Protein AF-A0A814KS26-F1 (afdb_monomer)

Solvent-accessible surface area (backbone atoms only — not comparable to full-atom values): 9908 Å² total; per-residue (Å²): 132,86,55,70,68,62,51,52,53,51,52,50,54,52,51,56,50,50,54,51,52,52,52,50,51,53,52,50,52,53,50,52,51,52,52,50,54,50,51,53,52,50,51,51,50,52,54,49,53,50,55,50,45,66,58,45,74,81,38,56,30,35,75,55,58,73,80,83,84,83,73,66,58,70,58,54,47,53,34,31,75,72,61,79,44,44,60,55,72,50,65,53,30,21,65,50,83,59,82,45,94,90,46,78,84,59,75,41,68,55,76,50,74,65,86,54,89,88,50,60,79,90,51,48,75,44,69,72,72,44,68,83,88,49,59,67,71,59,44,50,52,52,33,53,53,52,53,52,56,49,51,54,53,51,52,51,52,51,54,50,50,55,51,61,68,69,77,113

Organism: NCBI:txid392033

Radius of gyration: 34.52 Å; Cα contacts (8 Å, |Δi|>4): 92; chains: 1; bounding box: 90×42×87 Å

pLDDT: mean 78.01, std 12.87, range [50.69, 97.19]

Sequence (168 aa):
MMNITTINEKMKRLGDRLIVQQNTLQCLNQECLLLKMSCEQTNACIKKMKSDQDEYLHHTSYDGTLIWKTINVDQKFAEAQSGKQTSIESPVFYSSPYENYYVRDDTMFIKIMLDFGETLREVLPYTLSVNRGLPTHIQEVIRCMKIEKYKQAREALIAEKIRNDQEI

Secondary structure (DSSP, 8-state):
---HHHHHHHHHHHHHHHHHHHHHHHHHHHHHHHHHHHHHHHHHHHHHHHHHHHHHTTT--SSS--------HHHHHHHHHTTS--EEEPPPEES-SS-BTTBS--EE--EEE---TTS-TTTHHHHHSS-TTS-HHHHHHHHHHHHHHHHHHHHHHHHHHHHHHH--

Mean predicted aligned error: 16.26 Å

InterPro domains:
  IPR008974 TRAF-like [G3DSA:2.60.210.10] (4-101)

Nearest PDB structures (foldseek):
  1d0a-assembly1_A  TM=8.885E-01  e=4.585E-03  Homo sapiens
  1ca9-assembly2_D  TM=6.999E-01  e=2.368E-03  Homo sapiens
  1czz-assembly1_C  TM=7.923E-01  e=7.282E-03  Homo sapiens
  8t5q-assembly2_F  TM=9.044E-01  e=2.917E-02  Homo sapiens
  4gjh-assembly1_A  TM=8.216E-01  e=1.837E-02  Mus musculus

Foldseek 3Di:
DDDPVVVVVVVVVVVVVVVVVVVVVVVVVVVVVVVVVVVVVVVVVVVVVVVVCVQAVVFEDACQDTDFDDPPVVVVVVCCVVVVDQKDKTHWYHNHPDPPVVDDPRTDIDIDGDDCVPPDPLQVVLQVPADPPDDPVVSVVSSVVVSVVVVVVVVVVVVVVVVVVVVD

Structure (mmCIF, N/CA/C/O backbone):
data_AF-A0A814KS26-F1
#
_entry.id   AF-A0A814KS26-F1
#
loop_
_atom_site.group_PDB
_atom_site.id
_atom_site.type_symbol
_atom_site.label_atom_id
_atom_site.label_alt_id
_atom_site.label_comp_id
_atom_site.label_asym_id
_atom_site.label_entity_id
_atom_site.label_seq_id
_atom_site.pdbx_PDB_ins_code
_atom_site.Cartn_x
_atom_site.Cartn_y
_atom_site.Cartn_z
_atom_site.occupancy
_atom_site.B_iso_or_equiv
_atom_site.auth_seq_id
_atom_site.auth_comp_id
_atom_site.auth_asym_id
_atom_site.auth_atom_id
_atom_site.pdbx_PDB_model_num
ATOM 1 N N . MET A 1 1 ? 64.091 2.416 -44.831 1.00 60.47 1 MET A N 1
ATOM 2 C CA . MET A 1 1 ? 63.494 3.650 -44.267 1.00 60.47 1 MET A CA 1
ATOM 3 C C . MET A 1 1 ? 62.104 3.825 -44.855 1.00 60.47 1 MET A C 1
ATOM 5 O O . MET A 1 1 ? 61.961 3.657 -46.058 1.00 60.47 1 MET A O 1
ATOM 9 N N . MET A 1 2 ? 61.082 4.080 -44.035 1.00 62.03 2 MET A N 1
ATOM 10 C CA . MET A 1 2 ? 59.721 4.350 -44.528 1.00 62.03 2 MET A CA 1
ATOM 11 C C . MET A 1 2 ? 59.687 5.750 -45.168 1.00 62.03 2 MET A C 1
ATOM 13 O O . MET A 1 2 ? 60.230 6.684 -44.584 1.00 62.03 2 MET A O 1
ATOM 17 N N . ASN A 1 3 ? 59.083 5.895 -46.352 1.00 83.88 3 ASN A N 1
ATOM 18 C CA . ASN A 1 3 ? 58.947 7.194 -47.018 1.00 83.88 3 ASN A CA 1
ATOM 19 C C . ASN A 1 3 ? 57.895 8.052 -46.282 1.00 83.88 3 ASN A C 1
ATOM 21 O O . ASN A 1 3 ? 56.895 7.529 -45.784 1.00 83.88 3 ASN A O 1
ATOM 25 N N . ILE A 1 4 ? 58.123 9.363 -46.212 1.00 84.81 4 ILE A N 1
ATOM 26 C CA . ILE A 1 4 ? 57.277 10.367 -45.547 1.00 84.81 4 ILE A CA 1
ATOM 27 C C . ILE A 1 4 ? 55.813 10.269 -46.006 1.00 84.81 4 ILE A C 1
ATOM 29 O O . ILE A 1 4 ? 54.898 10.388 -45.193 1.00 84.81 4 ILE A O 1
ATOM 33 N N . THR A 1 5 ? 55.571 9.956 -47.280 1.00 84.88 5 THR A N 1
ATOM 34 C CA . THR A 1 5 ? 54.224 9.736 -47.832 1.00 84.88 5 THR A CA 1
ATOM 35 C C . THR A 1 5 ? 53.486 8.593 -47.134 1.00 84.88 5 THR A C 1
ATOM 37 O O . THR A 1 5 ? 52.334 8.748 -46.738 1.00 84.88 5 THR A O 1
ATOM 40 N N . THR A 1 6 ? 54.164 7.470 -46.890 1.00 88.44 6 THR A N 1
ATOM 41 C CA . THR A 1 6 ? 53.585 6.299 -46.212 1.00 88.44 6 THR A CA 1
ATOM 42 C C . THR A 1 6 ? 53.252 6.591 -44.745 1.00 88.44 6 THR A C 1
ATOM 44 O O . THR A 1 6 ? 52.293 6.047 -44.195 1.00 88.44 6 THR A O 1
ATOM 47 N N . ILE A 1 7 ? 54.034 7.456 -44.096 1.00 89.38 7 ILE A N 1
ATOM 48 C CA . ILE A 1 7 ? 53.793 7.894 -42.716 1.00 89.38 7 ILE A CA 1
ATOM 49 C C . ILE A 1 7 ? 52.556 8.801 -42.654 1.00 89.38 7 ILE A C 1
ATOM 51 O O . ILE A 1 7 ? 51.687 8.590 -41.807 1.00 89.38 7 ILE A O 1
ATOM 55 N N . ASN A 1 8 ? 52.428 9.746 -43.587 1.00 91.44 8 ASN A N 1
ATOM 56 C CA . ASN A 1 8 ? 51.279 10.651 -43.662 1.00 91.44 8 ASN A CA 1
ATOM 57 C C . ASN A 1 8 ? 49.966 9.908 -43.938 1.00 91.44 8 ASN A C 1
ATOM 59 O O . ASN A 1 8 ? 48.948 10.197 -43.311 1.00 91.44 8 ASN A O 1
ATOM 63 N N . GLU A 1 9 ? 49.985 8.895 -44.805 1.00 93.19 9 GLU A N 1
ATOM 64 C CA . GLU A 1 9 ? 48.812 8.049 -45.049 1.00 93.19 9 GLU A CA 1
ATOM 65 C C . GLU A 1 9 ? 48.386 7.264 -43.804 1.00 93.19 9 GLU A C 1
ATOM 67 O O . GLU A 1 9 ? 47.194 7.174 -43.503 1.00 93.19 9 GLU A O 1
ATOM 72 N N . LYS A 1 10 ? 49.346 6.716 -43.047 1.00 93.19 10 LYS A N 1
ATOM 73 C CA . LYS A 1 10 ? 49.052 6.031 -41.780 1.00 93.19 10 LYS A CA 1
ATOM 74 C C . LYS A 1 10 ? 48.490 6.992 -40.737 1.00 93.19 10 LYS A C 1
ATOM 76 O O . LYS A 1 10 ? 47.524 6.628 -40.072 1.00 93.19 10 LYS A O 1
ATOM 81 N N . MET A 1 11 ? 49.046 8.200 -40.615 1.00 92.31 11 MET A N 1
ATOM 82 C CA . MET A 1 11 ? 48.524 9.233 -39.712 1.00 92.31 11 MET A CA 1
ATOM 83 C C . MET A 1 11 ? 47.097 9.644 -40.080 1.00 92.31 11 MET A C 1
ATOM 85 O O . MET A 1 11 ? 46.246 9.712 -39.198 1.00 92.31 11 MET A O 1
ATOM 89 N N . LYS A 1 12 ? 46.801 9.824 -41.372 1.00 93.44 12 LYS A N 1
ATOM 90 C CA . LYS A 1 12 ? 45.441 10.119 -41.837 1.00 93.44 12 LYS A CA 1
ATOM 91 C C . LYS A 1 12 ? 44.465 8.995 -41.484 1.00 93.44 12 LYS A C 1
ATOM 93 O O . LYS A 1 12 ? 43.451 9.246 -40.845 1.00 93.44 12 LYS A O 1
ATOM 98 N N . ARG A 1 13 ? 44.817 7.741 -41.792 1.00 93.56 13 ARG A N 1
ATOM 99 C CA . ARG A 1 13 ? 43.992 6.569 -41.439 1.00 93.56 13 ARG A CA 1
ATOM 100 C C . ARG A 1 13 ? 43.783 6.435 -39.930 1.00 93.56 13 ARG A C 1
ATOM 102 O O . ARG A 1 13 ? 42.716 6.021 -39.493 1.00 93.56 13 ARG A O 1
ATOM 109 N N . LEU A 1 14 ? 44.800 6.751 -39.129 1.00 94.38 14 LEU A N 1
ATOM 110 C CA . LEU A 1 14 ? 44.694 6.780 -37.670 1.00 94.38 14 LEU A CA 1
ATOM 111 C C . LEU A 1 14 ? 43.701 7.851 -37.201 1.00 94.38 14 LEU A C 1
ATOM 113 O O . LEU A 1 14 ? 42.864 7.539 -36.359 1.00 94.38 14 LEU A O 1
ATOM 117 N N . GLY A 1 15 ? 43.758 9.055 -37.777 1.00 95.38 15 GLY A N 1
ATOM 118 C CA . GLY A 1 15 ? 42.814 10.140 -37.499 1.00 95.38 15 GLY A CA 1
ATOM 119 C C . GLY A 1 15 ? 41.374 9.783 -37.870 1.00 95.38 15 GLY A C 1
ATOM 120 O O . GLY A 1 15 ? 40.480 9.927 -37.040 1.00 95.38 15 GLY A O 1
ATOM 121 N N . ASP A 1 16 ? 41.162 9.215 -39.059 1.00 95.75 16 ASP A N 1
ATOM 122 C CA . ASP A 1 16 ? 39.835 8.779 -39.513 1.00 95.75 16 ASP A CA 1
ATOM 123 C C . ASP A 1 16 ? 39.248 7.713 -38.571 1.00 95.75 16 ASP A C 1
ATOM 125 O O . ASP A 1 16 ? 38.085 7.789 -38.174 1.00 95.75 16 ASP A O 1
ATOM 129 N N . ARG A 1 17 ? 40.068 6.741 -38.138 1.00 96.31 17 ARG A N 1
ATOM 130 C CA . ARG A 1 17 ? 39.638 5.723 -37.163 1.00 96.31 17 ARG A CA 1
ATOM 131 C C . ARG A 1 17 ? 39.305 6.320 -35.802 1.00 96.31 17 ARG A C 1
ATOM 133 O O . ARG A 1 17 ? 38.338 5.877 -35.192 1.00 96.31 17 ARG A O 1
ATOM 140 N N . LEU A 1 18 ? 40.083 7.293 -35.333 1.00 95.44 18 LEU A N 1
ATOM 141 C CA . LEU A 1 18 ? 39.838 7.951 -34.051 1.00 95.44 18 LEU A CA 1
ATOM 142 C C . LEU A 1 18 ? 38.488 8.680 -34.060 1.00 95.44 18 LEU A C 1
ATOM 144 O O . LEU A 1 18 ? 37.711 8.525 -33.123 1.00 95.44 18 LEU A O 1
ATOM 148 N N . ILE A 1 19 ? 38.175 9.397 -35.145 1.00 96.38 19 ILE A N 1
ATOM 149 C CA . ILE A 1 19 ? 36.886 10.083 -35.323 1.00 96.38 19 ILE A CA 1
ATOM 150 C C . ILE A 1 19 ? 35.732 9.077 -35.303 1.00 96.38 19 ILE A C 1
ATOM 152 O O . ILE A 1 19 ? 34.752 9.271 -34.586 1.00 96.38 19 ILE A O 1
ATOM 156 N N . VAL A 1 20 ? 35.856 7.973 -36.048 1.00 96.19 20 VAL A N 1
ATOM 157 C CA . VAL A 1 20 ? 34.829 6.921 -36.071 1.00 96.19 20 VAL A CA 1
ATOM 158 C C . VAL A 1 20 ? 34.624 6.329 -34.676 1.00 96.19 20 VAL A C 1
ATOM 160 O O . VAL A 1 20 ? 33.487 6.241 -34.222 1.00 96.19 20 VAL A O 1
ATOM 163 N N . GLN A 1 21 ? 35.703 5.985 -33.967 1.00 95.75 21 GLN A N 1
ATOM 164 C CA . GLN A 1 21 ? 35.621 5.449 -32.606 1.00 95.75 21 GLN A CA 1
ATOM 165 C C . GLN A 1 21 ? 34.974 6.435 -31.629 1.00 95.75 21 GLN A C 1
ATOM 167 O O . GLN A 1 21 ? 34.170 6.030 -30.790 1.00 95.75 21 GLN A O 1
ATOM 172 N N . GLN A 1 22 ? 35.282 7.725 -31.751 1.00 96.44 22 GLN A N 1
ATOM 173 C CA . GLN A 1 22 ? 34.710 8.763 -30.900 1.00 96.44 22 GLN A CA 1
ATOM 174 C C . GLN A 1 22 ? 33.204 8.931 -31.136 1.00 96.44 22 GLN A C 1
ATOM 176 O O . GLN A 1 22 ? 32.438 9.009 -30.174 1.00 96.44 22 GLN A O 1
ATOM 181 N N . ASN A 1 23 ? 32.767 8.879 -32.395 1.00 96.62 23 ASN A N 1
ATOM 182 C CA . ASN A 1 23 ? 31.348 8.902 -32.745 1.00 96.62 23 ASN A CA 1
ATOM 183 C C . ASN A 1 23 ? 30.620 7.649 -32.232 1.00 96.62 23 ASN A C 1
ATOM 185 O O . ASN A 1 23 ? 29.527 7.752 -31.680 1.00 96.62 23 ASN A O 1
ATOM 189 N N . THR A 1 24 ? 31.235 6.466 -32.348 1.00 96.62 24 THR A N 1
ATOM 190 C CA . THR A 1 24 ? 30.664 5.222 -31.808 1.00 96.62 24 THR A CA 1
ATOM 191 C C . THR A 1 24 ? 30.494 5.290 -30.291 1.00 96.62 24 THR A C 1
ATOM 193 O O . THR A 1 24 ? 29.440 4.914 -29.784 1.00 96.62 24 THR A O 1
ATOM 196 N N . LEU A 1 25 ? 31.490 5.807 -29.564 1.00 96.19 25 LEU A N 1
ATOM 197 C CA . LEU A 1 25 ? 31.397 5.985 -28.112 1.00 96.19 25 LEU A CA 1
ATOM 198 C C . LEU A 1 25 ? 30.291 6.970 -27.720 1.00 96.19 25 LEU A C 1
ATOM 200 O O . LEU A 1 25 ? 29.586 6.725 -26.743 1.00 96.19 25 LEU A O 1
ATOM 204 N N . GLN A 1 26 ? 30.105 8.057 -28.474 1.00 96.56 26 GLN A N 1
ATOM 205 C CA . GLN A 1 26 ? 28.992 8.979 -28.239 1.00 96.56 26 GLN A CA 1
ATOM 206 C C . GLN A 1 26 ? 27.632 8.302 -28.431 1.00 96.56 26 GLN A C 1
ATOM 208 O O . GLN A 1 26 ? 26.790 8.399 -27.538 1.00 96.56 26 GLN A O 1
ATOM 213 N N . CYS A 1 27 ? 27.436 7.576 -29.536 1.00 95.44 27 CYS A N 1
ATOM 214 C CA . CYS A 1 27 ? 26.190 6.846 -29.780 1.00 95.44 27 CYS A CA 1
ATOM 215 C C . CYS A 1 27 ? 25.912 5.816 -28.678 1.00 95.44 27 CYS A C 1
ATOM 217 O O . CYS A 1 27 ? 24.811 5.781 -28.133 1.00 95.44 27 CYS A O 1
ATOM 219 N N . LEU A 1 28 ? 26.922 5.027 -28.300 1.00 96.38 28 LEU A N 1
ATOM 220 C CA . LEU A 1 28 ? 26.775 3.995 -27.277 1.00 96.38 28 LEU A CA 1
ATOM 221 C C . LEU A 1 28 ? 26.457 4.593 -25.899 1.00 96.38 28 LEU A C 1
ATOM 223 O O . LEU A 1 28 ? 25.632 4.057 -25.166 1.00 96.38 28 LEU A O 1
ATOM 227 N N . ASN A 1 29 ? 27.063 5.729 -25.545 1.00 96.69 29 ASN A N 1
ATOM 228 C CA . ASN A 1 29 ? 26.744 6.427 -24.298 1.00 96.69 29 ASN A CA 1
ATOM 229 C C . ASN A 1 29 ? 25.291 6.914 -24.266 1.00 96.69 29 ASN A C 1
ATOM 231 O O . ASN A 1 29 ? 24.635 6.822 -23.227 1.00 96.69 29 ASN A O 1
ATOM 235 N N . GLN A 1 30 ? 24.780 7.409 -25.393 1.00 96.31 30 GLN A N 1
ATOM 236 C CA . GLN A 1 30 ? 23.392 7.848 -25.493 1.00 96.31 30 GLN A CA 1
ATOM 237 C C . GLN A 1 30 ? 22.419 6.667 -25.381 1.00 96.31 30 GLN A C 1
ATOM 239 O O . GLN A 1 30 ? 21.419 6.761 -24.672 1.00 96.31 30 GLN A O 1
ATOM 244 N N . GLU A 1 31 ? 22.740 5.533 -26.003 1.00 97.19 31 GLU A N 1
ATOM 245 C CA . GLU A 1 31 ? 21.950 4.305 -25.893 1.00 97.19 31 GLU A CA 1
ATOM 246 C C . GLU A 1 31 ? 21.953 3.741 -24.463 1.00 97.19 31 GLU A C 1
ATOM 248 O O . GLU A 1 31 ? 20.894 3.435 -23.915 1.00 97.19 31 GLU A O 1
ATOM 253 N N . CYS A 1 32 ? 23.115 3.702 -23.803 1.00 96.38 32 CYS A N 1
ATOM 254 C CA . CYS A 1 32 ? 23.231 3.322 -22.393 1.00 96.38 32 CYS A CA 1
ATOM 255 C C . CYS A 1 32 ? 22.378 4.212 -21.478 1.00 96.38 32 CYS A C 1
ATOM 257 O O . CYS A 1 32 ? 21.763 3.712 -20.534 1.00 96.38 32 CYS A O 1
ATOM 259 N N . LEU A 1 33 ? 22.317 5.520 -21.747 1.00 96.81 33 LEU A N 1
ATOM 260 C CA . LEU A 1 33 ? 21.479 6.443 -20.981 1.00 96.81 33 LEU A CA 1
ATOM 261 C C . LEU A 1 33 ? 19.988 6.120 -21.153 1.00 96.81 33 LEU A C 1
ATOM 263 O O . LEU A 1 33 ? 19.262 6.041 -20.162 1.00 96.81 33 LEU A O 1
ATOM 267 N N . LEU A 1 34 ? 19.545 5.883 -22.389 1.00 96.44 34 LEU A N 1
ATOM 268 C CA . LEU A 1 34 ? 18.158 5.517 -22.687 1.00 96.44 34 LEU A CA 1
ATOM 269 C C . LEU A 1 34 ? 17.768 4.185 -22.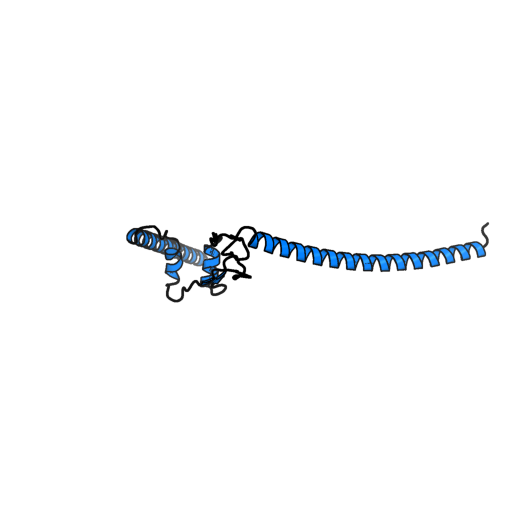037 1.00 96.44 34 LEU A C 1
ATOM 271 O O . LEU A 1 34 ? 16.715 4.089 -21.404 1.00 96.44 34 LEU A O 1
ATOM 275 N N . LEU A 1 35 ? 18.637 3.175 -22.133 1.00 96.69 35 LEU A N 1
ATOM 276 C CA . LEU A 1 35 ? 18.431 1.877 -21.489 1.00 96.69 35 LEU A CA 1
ATOM 277 C C . LEU A 1 35 ? 18.329 2.017 -19.970 1.00 96.69 35 LEU A C 1
ATOM 279 O O . LEU A 1 35 ? 17.444 1.425 -19.355 1.00 96.69 35 LEU A O 1
ATOM 283 N N . LYS A 1 36 ? 19.184 2.843 -19.359 1.00 97.19 36 LYS A N 1
ATOM 284 C CA . LYS A 1 36 ? 19.136 3.098 -17.918 1.00 97.19 36 LYS A CA 1
ATOM 285 C C . LYS A 1 36 ? 17.804 3.721 -17.498 1.00 97.19 36 LYS A C 1
ATOM 287 O O . LYS A 1 36 ? 17.183 3.226 -16.561 1.00 97.19 36 LYS A O 1
ATOM 292 N N . MET A 1 37 ? 17.334 4.737 -18.222 1.00 95.62 37 MET A N 1
ATOM 293 C CA . MET A 1 37 ? 16.031 5.359 -17.958 1.00 95.62 37 MET A CA 1
ATOM 294 C C . MET A 1 37 ? 14.877 4.355 -18.098 1.00 95.62 37 MET A C 1
ATOM 296 O O . MET A 1 37 ? 13.976 4.325 -17.261 1.00 95.62 37 MET A O 1
ATOM 300 N N . SER A 1 38 ? 14.913 3.496 -19.120 1.00 96.69 38 SER A N 1
ATOM 301 C CA . SER A 1 38 ? 13.896 2.456 -19.323 1.00 96.69 38 SER A CA 1
ATOM 302 C C . SER A 1 38 ? 13.899 1.409 -18.197 1.00 96.69 38 SER A C 1
ATOM 304 O O . SER A 1 38 ? 12.843 1.045 -17.673 1.00 96.69 38 SER A O 1
ATOM 306 N N . CYS A 1 39 ? 15.078 0.970 -17.750 1.00 95.19 39 CYS A N 1
ATOM 307 C CA . CYS A 1 39 ? 15.220 0.080 -16.597 1.00 95.19 39 CYS A CA 1
ATOM 308 C C . CYS A 1 39 ? 14.689 0.718 -15.305 1.00 95.19 39 CYS A C 1
ATOM 310 O O . CYS A 1 39 ? 14.015 0.061 -14.516 1.00 95.19 39 CYS A O 1
ATOM 312 N N . GLU A 1 40 ? 14.955 2.003 -15.074 1.00 96.50 40 GLU A N 1
ATOM 313 C CA . GLU A 1 40 ? 14.431 2.722 -13.908 1.00 96.50 40 GLU A CA 1
ATOM 314 C C . GLU A 1 40 ? 12.897 2.799 -13.932 1.00 96.50 40 GLU A C 1
ATOM 316 O O . GLU A 1 40 ? 12.247 2.531 -12.918 1.00 96.50 40 GLU A O 1
ATOM 321 N N . GLN A 1 41 ? 12.305 3.072 -15.096 1.00 94.25 41 GLN A N 1
ATOM 322 C CA . GLN A 1 41 ? 10.850 3.093 -15.273 1.00 94.25 41 GLN A CA 1
ATOM 323 C C . GLN A 1 41 ? 10.213 1.716 -15.056 1.00 94.25 41 GLN A C 1
ATOM 325 O O . GLN A 1 41 ? 9.212 1.600 -14.345 1.00 94.25 41 GLN A O 1
ATOM 330 N N . THR A 1 42 ? 10.792 0.660 -15.630 1.00 94.12 42 THR A N 1
ATOM 331 C CA . THR A 1 42 ? 10.281 -0.708 -15.452 1.00 94.12 42 THR A CA 1
ATOM 332 C C . THR A 1 42 ? 10.413 -1.167 -14.002 1.00 94.12 42 THR A C 1
ATOM 334 O O . THR A 1 42 ? 9.459 -1.716 -13.456 1.00 94.12 42 THR A O 1
ATOM 337 N N . ASN A 1 43 ? 11.521 -0.853 -13.324 1.00 94.12 43 ASN A N 1
ATOM 338 C CA . ASN A 1 43 ? 11.688 -1.123 -11.894 1.00 94.12 43 ASN A CA 1
ATOM 339 C C . ASN A 1 43 ? 10.652 -0.388 -11.032 1.00 94.12 43 ASN A C 1
ATOM 341 O O . ASN A 1 43 ? 10.098 -0.979 -10.103 1.00 94.12 43 ASN A O 1
ATOM 345 N N . ALA A 1 44 ? 10.352 0.877 -11.343 1.00 92.00 44 ALA A N 1
ATOM 346 C CA . ALA A 1 44 ? 9.302 1.626 -10.656 1.00 92.00 44 ALA A CA 1
ATOM 347 C C . ALA A 1 44 ? 7.917 0.987 -10.864 1.00 92.00 44 ALA A C 1
ATOM 349 O O . ALA A 1 44 ? 7.162 0.825 -9.903 1.00 92.00 44 ALA A O 1
ATOM 350 N N . CYS A 1 45 ? 7.610 0.557 -12.091 1.00 92.62 45 CYS A N 1
ATOM 351 C CA . CYS A 1 45 ? 6.374 -0.152 -12.417 1.00 92.62 45 CYS A CA 1
ATOM 352 C C . CYS A 1 45 ? 6.261 -1.485 -11.659 1.00 92.62 45 CYS A C 1
ATOM 354 O O . CYS A 1 45 ? 5.250 -1.744 -11.013 1.00 92.62 45 CYS A O 1
ATOM 356 N N . ILE A 1 46 ? 7.325 -2.296 -11.650 1.00 90.88 46 ILE A N 1
ATOM 357 C CA . ILE A 1 46 ? 7.374 -3.566 -10.911 1.00 90.88 46 ILE A CA 1
ATOM 358 C C . ILE A 1 46 ? 7.167 -3.335 -9.416 1.00 90.88 46 ILE A C 1
ATOM 360 O O . ILE A 1 46 ? 6.429 -4.082 -8.777 1.00 90.88 46 ILE A O 1
ATOM 364 N N . LYS A 1 47 ? 7.791 -2.299 -8.847 1.00 87.88 47 LYS A N 1
ATOM 365 C CA . LYS A 1 47 ? 7.615 -1.960 -7.433 1.00 87.88 47 LYS A CA 1
ATOM 366 C C . LYS A 1 47 ? 6.157 -1.623 -7.114 1.00 87.88 47 LYS A C 1
ATOM 368 O O . LYS A 1 47 ? 5.653 -2.084 -6.094 1.00 87.88 47 LYS A O 1
ATOM 373 N N . LYS A 1 48 ? 5.486 -0.870 -7.990 1.00 86.06 48 LYS A N 1
ATOM 374 C CA . LYS A 1 48 ? 4.057 -0.569 -7.857 1.00 86.06 48 LYS A CA 1
ATOM 375 C C . LYS A 1 48 ? 3.208 -1.839 -7.951 1.00 86.06 48 LYS A C 1
ATOM 377 O O . LYS A 1 48 ? 2.455 -2.111 -7.031 1.00 86.06 48 LYS A O 1
ATOM 382 N N . MET A 1 49 ? 3.408 -2.658 -8.986 1.00 76.50 49 MET A N 1
ATOM 383 C CA . MET A 1 49 ? 2.656 -3.908 -9.170 1.00 76.50 49 MET A CA 1
ATOM 384 C C . MET A 1 49 ? 2.810 -4.871 -7.990 1.00 76.50 49 MET A C 1
ATOM 386 O O . MET A 1 49 ? 1.842 -5.514 -7.612 1.00 76.50 49 MET A O 1
ATOM 390 N N . LYS A 1 50 ? 4.003 -4.962 -7.389 1.00 79.56 50 LYS A N 1
ATOM 391 C CA . LYS A 1 50 ? 4.224 -5.777 -6.184 1.00 79.56 50 LYS A CA 1
ATOM 392 C C . LYS A 1 50 ? 3.493 -5.224 -4.964 1.00 79.56 50 LYS A C 1
ATOM 394 O O . LYS A 1 50 ? 2.881 -5.998 -4.244 1.00 79.56 50 LYS A O 1
ATOM 399 N N . SER A 1 51 ? 3.534 -3.904 -4.761 1.00 74.12 51 SER A N 1
ATOM 400 C CA . SER A 1 51 ? 2.770 -3.246 -3.694 1.00 74.12 51 SER A CA 1
ATOM 401 C C . SER A 1 51 ? 1.274 -3.512 -3.844 1.00 74.12 51 SER A C 1
ATOM 403 O O . SER A 1 51 ? 0.629 -3.892 -2.876 1.00 74.12 51 SER A O 1
ATOM 405 N N . ASP A 1 52 ? 0.750 -3.363 -5.063 1.00 69.19 52 ASP A N 1
ATOM 406 C CA . ASP A 1 52 ? -0.653 -3.629 -5.368 1.00 69.19 52 ASP A CA 1
ATOM 407 C C . ASP A 1 52 ? -0.962 -5.126 -5.135 1.00 69.19 52 ASP A C 1
ATOM 409 O O . ASP A 1 52 ? -1.924 -5.476 -4.460 1.00 69.19 52 ASP A O 1
ATOM 413 N N . GLN A 1 53 ? -0.119 -6.043 -5.622 1.00 63.97 53 GLN A N 1
ATOM 414 C CA . GLN A 1 53 ? -0.321 -7.488 -5.465 1.00 63.97 53 GLN A CA 1
ATOM 415 C C . GLN A 1 53 ? -0.342 -7.942 -3.996 1.00 63.97 53 GLN A C 1
ATOM 417 O O . GLN A 1 53 ? -1.204 -8.746 -3.638 1.00 63.97 53 GLN A O 1
ATOM 422 N N . ASP A 1 54 ? 0.564 -7.435 -3.157 1.00 61.34 54 ASP A N 1
ATOM 423 C CA . ASP A 1 54 ? 0.592 -7.743 -1.720 1.00 61.34 54 ASP A CA 1
ATOM 424 C C . ASP A 1 54 ? -0.666 -7.215 -1.002 1.00 61.34 54 ASP A C 1
ATOM 426 O O . ASP A 1 54 ? -1.142 -7.831 -0.046 1.00 61.34 54 ASP A O 1
ATOM 430 N N . GLU A 1 55 ? -1.243 -6.109 -1.481 1.00 60.38 55 GLU A N 1
ATOM 431 C CA . GLU A 1 55 ? -2.460 -5.505 -0.930 1.00 60.38 55 GLU A CA 1
ATOM 432 C C . GLU A 1 55 ? -3.745 -6.228 -1.382 1.00 60.38 55 GLU A C 1
ATOM 434 O O . GLU A 1 55 ? -4.668 -6.401 -0.584 1.00 60.38 55 GLU A O 1
ATOM 439 N N . TYR A 1 56 ? -3.808 -6.719 -2.625 1.00 56.28 56 TYR A N 1
ATOM 440 C CA . TYR A 1 56 ? -5.011 -7.366 -3.167 1.00 56.28 56 TYR A CA 1
ATOM 441 C C . TYR A 1 56 ? -5.061 -8.882 -2.932 1.00 56.28 56 TYR A C 1
ATOM 443 O O . TYR A 1 56 ? -6.117 -9.399 -2.563 1.00 56.28 56 TYR A O 1
ATOM 451 N N . LEU A 1 57 ? -3.955 -9.616 -3.111 1.00 53.97 57 LEU A N 1
ATOM 452 C CA . LEU A 1 57 ? -3.973 -11.088 -3.186 1.00 53.97 57 LEU A CA 1
ATOM 453 C C . LEU A 1 57 ? -4.210 -11.774 -1.829 1.00 53.97 57 LEU A C 1
ATOM 455 O O . LEU A 1 57 ? -4.617 -12.931 -1.781 1.00 53.97 57 LEU A O 1
ATOM 459 N N . HIS A 1 58 ? -3.954 -11.090 -0.714 1.00 53.56 58 HIS A N 1
ATOM 460 C CA . HIS A 1 58 ? -4.151 -11.651 0.629 1.00 53.56 58 HIS A CA 1
ATOM 461 C C . HIS A 1 58 ? -5.512 -11.318 1.249 1.00 53.56 58 HIS A C 1
ATOM 463 O O . HIS A 1 58 ? -5.830 -11.821 2.330 1.00 53.56 58 HIS A O 1
ATOM 469 N N . HIS A 1 59 ? -6.322 -10.493 0.581 1.00 56.12 59 HIS A N 1
ATOM 470 C CA . HIS A 1 59 ? -7.556 -9.956 1.156 1.00 56.12 59 HIS A CA 1
ATOM 471 C C . HIS A 1 59 ? -8.794 -10.103 0.267 1.00 56.12 59 HIS A C 1
ATOM 473 O O . HIS A 1 59 ? -9.904 -9.902 0.757 1.00 56.12 59 HIS A O 1
ATOM 479 N N . THR A 1 60 ? -8.636 -10.492 -1.000 1.00 62.91 60 THR A N 1
ATOM 480 C CA . THR A 1 60 ? -9.778 -10.736 -1.886 1.00 62.91 60 THR A CA 1
ATOM 481 C C . THR A 1 60 ? -10.404 -12.092 -1.586 1.00 62.91 60 THR A C 1
ATOM 483 O O . THR A 1 60 ? -9.877 -13.141 -1.954 1.00 62.91 60 THR A O 1
ATOM 486 N N . SER A 1 61 ? -11.552 -12.061 -0.910 1.00 69.56 61 SER A N 1
ATOM 487 C CA . SER A 1 61 ? -12.466 -13.199 -0.888 1.00 69.56 61 SER A CA 1
ATOM 488 C C . SER A 1 61 ? -13.484 -13.081 -2.012 1.00 69.56 61 SER A C 1
ATOM 490 O O . SER A 1 61 ? -13.847 -11.978 -2.426 1.00 69.56 61 SER A O 1
ATOM 492 N N . TYR A 1 62 ? -13.954 -14.232 -2.473 1.00 75.12 62 TYR A N 1
ATOM 493 C CA . TYR A 1 62 ? -14.930 -14.360 -3.549 1.00 75.12 62 TYR A CA 1
ATOM 494 C C . TYR A 1 62 ? -16.226 -15.035 -3.092 1.00 75.12 62 TYR A C 1
ATOM 496 O O . TYR A 1 62 ? -17.089 -15.315 -3.907 1.00 75.12 62 TYR A O 1
ATOM 504 N N . ASP A 1 63 ? -16.380 -15.326 -1.805 1.00 76.81 63 ASP A N 1
ATOM 505 C CA . ASP A 1 63 ? -17.566 -15.978 -1.235 1.00 76.81 63 ASP A CA 1
ATOM 506 C C . ASP A 1 63 ? -18.494 -14.997 -0.494 1.00 76.81 63 ASP A C 1
ATOM 508 O O . ASP A 1 63 ? -19.340 -15.407 0.300 1.00 76.81 63 ASP A O 1
ATOM 512 N N . GLY A 1 64 ? -18.302 -13.691 -0.699 1.00 73.94 64 GLY A N 1
ATOM 513 C CA . GLY A 1 64 ? -19.009 -12.640 0.025 1.00 73.94 64 GLY A CA 1
ATOM 514 C C . GLY A 1 64 ? -18.531 -12.410 1.461 1.00 73.94 64 GLY A C 1
ATOM 515 O O . GLY A 1 64 ? -19.112 -11.572 2.148 1.00 73.94 64 GLY A O 1
ATOM 516 N N . THR A 1 65 ? -17.474 -13.086 1.925 1.00 76.88 65 THR A N 1
ATOM 517 C CA . THR A 1 65 ? -16.943 -12.927 3.288 1.00 76.88 65 THR A CA 1
ATOM 518 C C . THR A 1 65 ? -15.571 -12.259 3.291 1.00 76.88 65 THR A C 1
ATOM 520 O O . THR A 1 65 ? -14.592 -12.841 2.845 1.00 76.88 65 THR A O 1
ATOM 523 N N . LEU A 1 66 ? -15.451 -11.063 3.876 1.00 80.12 66 LEU A N 1
ATOM 524 C CA . LEU A 1 66 ? -14.159 -10.393 4.072 1.00 80.12 66 LEU A CA 1
ATOM 525 C C . LEU A 1 66 ? -13.649 -10.554 5.511 1.00 80.12 66 LEU A C 1
ATOM 527 O O . LEU A 1 66 ? -14.296 -10.115 6.461 1.00 80.12 66 LEU A O 1
ATOM 531 N N . ILE A 1 67 ? -12.432 -11.088 5.668 1.00 79.31 67 ILE A N 1
ATOM 532 C CA . ILE A 1 67 ? -11.669 -11.006 6.922 1.00 79.31 67 ILE A CA 1
ATOM 533 C C . ILE A 1 67 ? -10.607 -9.920 6.771 1.00 79.31 67 ILE A C 1
ATOM 535 O O . ILE A 1 67 ? -9.558 -10.127 6.162 1.00 79.31 67 ILE A O 1
ATOM 539 N N . TRP A 1 68 ? -10.867 -8.756 7.366 1.00 81.56 68 TRP A N 1
ATOM 540 C CA . TRP A 1 68 ? -9.943 -7.630 7.334 1.00 81.56 68 TRP A CA 1
ATOM 541 C C . TRP A 1 68 ? -9.219 -7.462 8.670 1.00 81.56 68 TRP A C 1
ATOM 543 O O . TRP A 1 68 ? -9.827 -7.181 9.704 1.00 81.56 68 TRP A O 1
ATOM 553 N N . LYS A 1 69 ? -7.891 -7.621 8.650 1.00 80.62 69 LYS A N 1
ATOM 554 C CA . LYS A 1 69 ? -7.034 -7.401 9.817 1.00 80.62 69 LYS A CA 1
ATOM 555 C C . LYS A 1 69 ? -6.371 -6.031 9.742 1.00 80.62 69 LYS A C 1
ATOM 557 O O . LYS A 1 69 ? -5.429 -5.825 8.982 1.00 80.62 69 LYS A O 1
ATOM 562 N N . THR A 1 70 ? -6.795 -5.123 10.609 1.00 77.75 70 THR A N 1
ATOM 563 C CA . THR A 1 70 ? -6.136 -3.824 10.770 1.00 77.75 70 THR A CA 1
ATOM 564 C C . THR A 1 70 ? -4.966 -3.942 11.742 1.00 77.75 70 THR A C 1
ATOM 566 O O . THR A 1 70 ? -5.150 -4.253 12.918 1.00 77.75 70 THR A O 1
ATOM 569 N N . ILE A 1 71 ? -3.754 -3.686 11.254 1.00 78.06 71 ILE A N 1
ATOM 570 C CA . ILE A 1 71 ? -2.539 -3.583 12.076 1.00 78.06 71 ILE A CA 1
ATOM 571 C C . ILE A 1 71 ? -2.257 -2.128 12.473 1.00 78.06 71 ILE A C 1
ATOM 573 O O . ILE A 1 71 ? -2.800 -1.200 11.869 1.00 78.06 71 ILE A O 1
ATOM 577 N N . ASN A 1 72 ? -1.395 -1.941 13.479 1.00 81.00 72 ASN A N 1
ATOM 578 C CA . ASN A 1 72 ? -0.960 -0.630 13.985 1.00 81.00 72 ASN A CA 1
ATOM 579 C C . ASN A 1 72 ? -2.134 0.285 14.370 1.00 81.00 72 ASN A C 1
ATOM 581 O O . ASN A 1 72 ? -2.161 1.469 14.034 1.00 81.00 72 ASN A O 1
ATOM 585 N N . VAL A 1 73 ? -3.123 -0.285 15.067 1.00 77.50 73 VAL A N 1
ATOM 586 C CA . VAL A 1 73 ? -4.367 0.403 15.446 1.00 77.50 73 VAL A CA 1
ATOM 587 C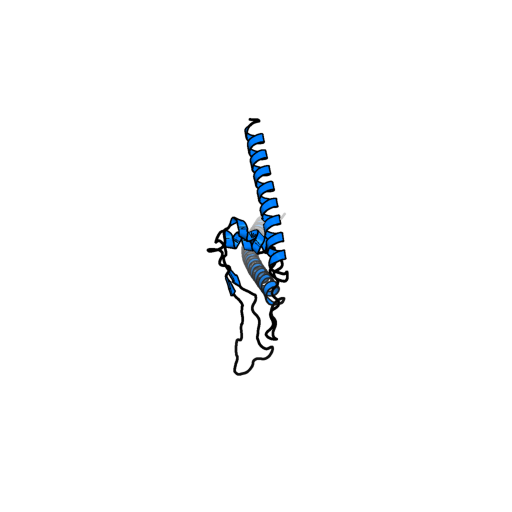 C . VAL A 1 73 ? -4.083 1.683 16.234 1.00 77.50 73 VAL A C 1
ATOM 589 O O . VAL A 1 73 ? -4.718 2.694 15.963 1.00 77.50 73 VAL A O 1
ATOM 592 N N . ASP A 1 74 ? -3.086 1.677 17.123 1.00 74.81 74 ASP A N 1
ATOM 593 C CA . ASP A 1 74 ? -2.716 2.845 17.934 1.00 74.81 74 ASP A CA 1
ATOM 594 C C . ASP A 1 74 ? -2.261 4.040 17.080 1.00 74.81 74 ASP A C 1
ATOM 596 O O . ASP A 1 74 ? -2.646 5.181 17.336 1.00 74.81 74 ASP A O 1
ATOM 600 N N . GLN A 1 75 ? -1.483 3.784 16.023 1.00 77.69 75 GLN A N 1
ATOM 601 C CA . GLN A 1 75 ? -1.031 4.828 15.104 1.00 77.69 75 GLN A CA 1
ATOM 602 C C . GLN A 1 75 ? -2.202 5.381 14.289 1.00 77.69 75 GLN A C 1
ATOM 604 O O . GLN A 1 75 ? -2.399 6.594 14.239 1.00 77.69 75 GLN A O 1
ATOM 609 N N . LYS A 1 76 ? -3.002 4.496 13.682 1.00 79.00 76 LYS A N 1
ATOM 610 C CA . LYS A 1 76 ? -4.178 4.894 12.891 1.00 79.00 76 LYS A CA 1
ATOM 611 C C . LYS A 1 76 ? -5.181 5.673 13.740 1.00 79.00 76 LYS A C 1
ATOM 613 O O . LYS A 1 76 ? -5.814 6.615 13.273 1.00 79.00 76 LYS A O 1
ATOM 618 N N . PHE A 1 77 ? -5.285 5.307 15.013 1.00 75.50 77 PHE A N 1
ATOM 619 C CA . PHE A 1 77 ? -6.089 6.016 15.989 1.00 75.50 77 PHE A CA 1
ATOM 620 C C . PHE A 1 77 ? -5.569 7.443 16.241 1.00 75.50 77 PHE A C 1
ATOM 622 O O . PHE A 1 77 ? -6.345 8.397 16.171 1.00 75.50 77 PHE A O 1
ATOM 629 N N . ALA A 1 78 ? -4.264 7.620 16.465 1.00 75.44 78 ALA A N 1
ATOM 630 C CA . ALA A 1 78 ? -3.665 8.948 16.621 1.00 75.44 78 ALA A CA 1
ATOM 631 C C . ALA A 1 78 ? -3.830 9.819 15.357 1.00 75.44 78 ALA A C 1
ATOM 633 O O . ALA A 1 78 ? -4.116 11.017 15.446 1.00 75.44 78 ALA A O 1
ATOM 634 N N . GLU A 1 79 ? -3.708 9.220 14.171 1.00 80.50 79 GLU A N 1
ATOM 635 C CA . GLU A 1 79 ? -3.916 9.897 12.886 1.00 80.50 79 GLU A CA 1
ATOM 636 C C . GLU A 1 79 ? -5.361 10.386 12.724 1.00 80.50 79 GLU A C 1
ATOM 638 O O . GLU A 1 79 ? -5.574 11.528 12.307 1.00 80.50 79 GLU A O 1
ATOM 643 N N . ALA A 1 80 ? -6.343 9.589 13.145 1.00 77.62 80 ALA A N 1
ATOM 644 C CA . ALA A 1 80 ? -7.743 9.997 13.163 1.00 77.62 80 ALA A CA 1
ATOM 645 C C . ALA A 1 80 ? -8.015 11.107 14.187 1.00 77.62 80 ALA A C 1
ATOM 647 O O . ALA A 1 80 ? -8.694 12.081 13.867 1.00 77.62 80 ALA A O 1
ATOM 648 N N . GLN A 1 81 ? -7.425 11.028 15.385 1.00 73.38 81 GLN A N 1
ATOM 649 C CA . GLN A 1 81 ? -7.575 12.060 16.417 1.00 73.38 81 GLN A CA 1
ATOM 650 C C . GLN A 1 81 ? -6.971 13.410 15.999 1.00 73.38 81 GLN A C 1
ATOM 652 O O . GLN A 1 81 ? -7.511 14.467 16.332 1.00 73.38 81 GLN A O 1
ATOM 657 N N . SER A 1 82 ? -5.860 13.385 15.259 1.00 79.75 82 SER A N 1
ATOM 658 C CA . SER A 1 82 ? -5.244 14.591 14.692 1.00 79.75 82 SER A CA 1
ATOM 659 C C . SER A 1 82 ? -6.013 15.169 13.496 1.00 79.75 82 SER A C 1
ATOM 661 O O . SER A 1 82 ? -5.713 16.278 13.063 1.00 79.75 82 SER A O 1
ATOM 663 N N . GLY A 1 83 ? -6.991 14.433 12.954 1.00 75.50 83 GLY A N 1
ATOM 664 C CA . GLY A 1 83 ? -7.723 14.792 11.738 1.00 75.50 83 GLY A CA 1
ATOM 665 C C . GLY A 1 83 ? -6.948 14.544 10.439 1.00 75.50 83 GLY A C 1
ATOM 666 O O . GLY A 1 83 ? -7.472 14.822 9.365 1.00 75.50 83 GLY A O 1
ATOM 667 N N . LYS A 1 84 ? -5.726 13.997 10.509 1.00 80.06 84 LYS A N 1
ATOM 668 C CA . LYS A 1 84 ? -4.898 13.682 9.336 1.00 80.06 84 LYS A CA 1
ATOM 669 C C . LYS A 1 84 ? -5.542 12.607 8.457 1.00 80.06 84 LYS A C 1
ATOM 671 O O . LYS A 1 84 ? -5.500 12.716 7.235 1.00 80.06 84 LYS A O 1
ATOM 676 N N . GLN A 1 85 ? -6.125 11.578 9.074 1.00 78.25 85 GLN A N 1
ATOM 677 C CA . GLN A 1 85 ? -6.835 10.509 8.373 1.00 78.25 85 GLN A CA 1
ATOM 678 C C . GLN A 1 85 ? -7.967 9.955 9.245 1.00 78.25 85 GLN A C 1
ATOM 680 O O . GLN A 1 85 ? -7.731 9.183 10.165 1.00 78.25 85 GLN A O 1
ATOM 685 N N . THR A 1 86 ? -9.209 10.341 8.952 1.00 77.94 86 THR A N 1
ATOM 686 C CA . THR A 1 86 ? -10.405 10.009 9.760 1.00 77.94 86 THR A CA 1
ATOM 687 C C . THR A 1 86 ? -11.168 8.774 9.276 1.00 77.94 86 THR A C 1
ATOM 689 O O . THR A 1 86 ? -12.134 8.339 9.907 1.00 77.94 86 THR A O 1
ATOM 692 N N . SER A 1 87 ? -10.750 8.196 8.149 1.00 79.19 87 SER A N 1
ATOM 693 C CA . SER A 1 87 ? -11.342 6.979 7.601 1.00 79.19 87 SER A CA 1
ATOM 694 C C . SER A 1 87 ? -10.285 6.079 6.977 1.00 79.19 87 SER A C 1
ATOM 696 O O . SER A 1 87 ? -9.254 6.542 6.478 1.00 79.19 87 SER A O 1
ATOM 698 N N . ILE A 1 88 ? -10.563 4.781 7.026 1.00 80.31 88 ILE A N 1
ATOM 699 C CA . ILE A 1 88 ? -9.795 3.748 6.340 1.00 80.31 88 ILE A CA 1
ATOM 700 C C . ILE A 1 88 ? -10.757 2.897 5.518 1.00 80.31 88 ILE A C 1
ATOM 702 O O . ILE A 1 88 ? -11.874 2.600 5.952 1.00 80.31 88 ILE A O 1
ATOM 706 N N . GLU A 1 89 ? -10.322 2.539 4.320 1.00 80.06 89 GLU A N 1
ATOM 707 C CA . GLU A 1 89 ? -11.084 1.708 3.395 1.00 80.06 89 GLU A CA 1
ATOM 708 C C . GLU A 1 89 ? -10.564 0.277 3.487 1.00 80.06 89 GLU A C 1
ATOM 710 O O . GLU A 1 89 ? -9.359 0.050 3.641 1.00 80.06 89 GLU A O 1
ATOM 715 N N . SER A 1 90 ? -11.485 -0.685 3.481 1.00 78.62 90 SER A N 1
ATOM 716 C CA . SER A 1 90 ? -11.106 -2.087 3.418 1.00 78.62 90 SER A CA 1
ATOM 717 C C . SER A 1 90 ? -10.556 -2.425 2.033 1.00 78.62 90 SER A C 1
ATOM 719 O O . SER A 1 90 ? -10.919 -1.772 1.052 1.00 78.62 90 SER A O 1
ATOM 721 N N . PRO A 1 91 ? -9.770 -3.506 1.916 1.00 80.62 91 PRO A N 1
ATOM 722 C CA . PRO A 1 91 ? -9.544 -4.139 0.629 1.00 80.62 91 PRO A CA 1
ATOM 723 C C . PRO A 1 91 ? -10.873 -4.518 -0.037 1.00 80.62 91 PRO A C 1
ATOM 725 O O . PRO A 1 91 ? -11.892 -4.723 0.638 1.00 80.62 91 PRO A O 1
ATOM 728 N N . VAL A 1 92 ? -10.838 -4.622 -1.361 1.00 78.06 92 VAL A N 1
ATOM 729 C CA . VAL A 1 92 ? -11.969 -5.078 -2.173 1.00 78.06 92 VAL A CA 1
ATOM 730 C C . VAL A 1 92 ? -12.246 -6.561 -1.917 1.00 78.06 92 VAL A C 1
ATOM 732 O O . VAL A 1 92 ? -11.317 -7.357 -1.778 1.00 78.06 92 VAL A O 1
ATOM 735 N N . PHE A 1 93 ? -13.522 -6.943 -1.912 1.00 80.50 93 PHE A N 1
ATOM 736 C CA . PHE A 1 93 ? -13.967 -8.337 -1.934 1.00 80.50 93 PHE A CA 1
ATOM 737 C C . PHE A 1 93 ? -15.200 -8.506 -2.828 1.00 80.50 93 PHE A C 1
ATOM 739 O O . PHE A 1 93 ? -15.861 -7.528 -3.180 1.00 80.50 93 PHE A O 1
ATOM 746 N N . TYR A 1 94 ? -15.498 -9.750 -3.196 1.00 79.00 94 TYR A N 1
ATOM 747 C CA . TYR A 1 94 ? -16.545 -10.096 -4.154 1.00 79.00 94 TYR A CA 1
ATOM 748 C C . TYR A 1 94 ? -17.582 -11.020 -3.519 1.00 79.00 94 TYR A C 1
ATOM 750 O O . TYR A 1 94 ? -17.270 -11.824 -2.638 1.00 79.00 94 TYR A O 1
ATOM 758 N N . SER A 1 95 ? -18.829 -10.902 -3.975 1.00 76.56 95 SER A N 1
ATOM 759 C CA . SER A 1 95 ? -19.983 -11.660 -3.468 1.00 76.56 95 SER A CA 1
ATOM 760 C C . SER A 1 95 ? -20.015 -13.110 -3.962 1.00 76.56 95 SER A C 1
ATOM 762 O O . SER A 1 95 ? -20.620 -13.969 -3.323 1.00 76.56 95 SER A O 1
ATOM 764 N N . SER A 1 96 ? -19.386 -13.374 -5.108 1.00 70.38 96 SER A N 1
ATOM 765 C CA . SER A 1 96 ? -19.418 -14.649 -5.816 1.00 70.38 96 SER A CA 1
ATOM 766 C C . SER A 1 96 ? -18.110 -14.868 -6.589 1.00 70.38 96 SER A C 1
ATOM 768 O O . SER A 1 96 ? -17.562 -13.909 -7.140 1.00 70.38 96 SER A O 1
ATOM 770 N N . PRO A 1 97 ? -17.625 -16.122 -6.701 1.00 65.56 97 PRO A N 1
ATOM 771 C CA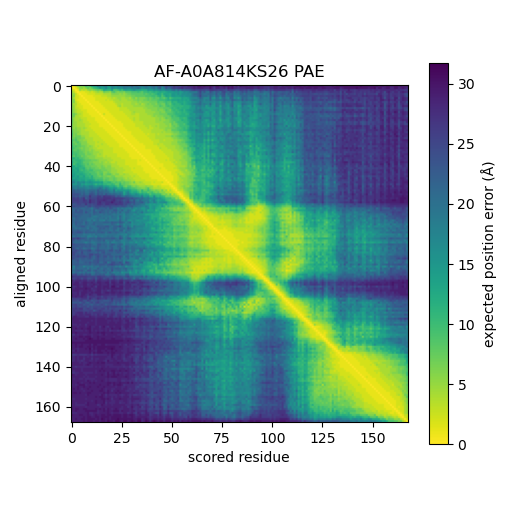 . PRO A 1 97 ? -16.458 -16.456 -7.515 1.00 65.56 97 PRO A CA 1
ATOM 772 C C . PRO A 1 97 ? -16.783 -16.545 -9.009 1.00 65.56 97 PRO A C 1
ATOM 774 O O . PRO A 1 97 ? -15.874 -16.596 -9.833 1.00 65.56 97 PRO A O 1
ATOM 777 N N . TYR A 1 98 ? -18.069 -16.572 -9.365 1.00 61.56 98 TYR A N 1
ATOM 778 C CA . TYR A 1 98 ? -18.541 -16.626 -10.744 1.00 61.56 98 TYR A CA 1
ATOM 779 C C . TYR A 1 98 ? -19.163 -15.292 -11.150 1.00 61.56 98 TYR A C 1
ATOM 781 O O . TYR A 1 98 ? -19.934 -14.721 -10.371 1.00 61.56 98 TYR A O 1
ATOM 789 N N . GLU A 1 99 ? -18.892 -14.856 -12.387 1.00 54.09 99 GLU A N 1
ATOM 790 C CA . GLU A 1 99 ? -19.690 -13.842 -13.082 1.00 54.09 99 GLU A CA 1
ATOM 791 C C . GLU A 1 99 ? -21.135 -14.343 -13.142 1.00 54.09 99 GLU A C 1
ATOM 793 O O . GLU A 1 99 ? -21.519 -15.141 -14.000 1.00 54.09 99 GLU A O 1
ATOM 798 N N . ASN A 1 100 ? -21.961 -13.912 -12.197 1.00 53.72 100 ASN A N 1
ATOM 799 C CA . ASN A 1 100 ? -23.390 -14.056 -12.361 1.00 53.72 100 ASN A CA 1
ATOM 800 C C . ASN A 1 100 ? -23.758 -13.139 -13.539 1.00 53.72 100 ASN A C 1
ATOM 802 O O . ASN A 1 100 ? -23.400 -11.967 -13.526 1.00 53.72 100 ASN A O 1
ATOM 806 N N . TYR A 1 101 ? -24.437 -13.631 -14.581 1.00 55.53 101 TYR A N 1
ATOM 807 C CA . TYR A 1 101 ? -24.683 -12.844 -15.809 1.00 55.53 101 TYR A CA 1
ATOM 808 C C . TYR A 1 101 ? -25.428 -11.517 -15.564 1.00 55.53 101 TYR A C 1
ATOM 810 O O . TYR A 1 101 ? -25.382 -10.615 -16.400 1.00 55.53 101 TYR A O 1
ATOM 818 N N . TYR A 1 102 ? -26.100 -11.406 -14.418 1.00 53.84 102 TYR A N 1
ATOM 819 C CA . TYR A 1 102 ? -26.815 -10.217 -13.954 1.00 53.84 102 TYR A CA 1
ATOM 820 C C . TYR A 1 102 ? -25.976 -9.274 -13.087 1.00 53.84 102 TYR A C 1
ATOM 822 O O . TYR A 1 102 ? -26.421 -8.175 -12.775 1.00 53.84 102 TYR A O 1
ATOM 830 N N . VAL A 1 103 ? -24.784 -9.702 -12.688 1.00 53.94 103 VAL A N 1
ATOM 831 C CA . VAL A 1 103 ? -23.913 -9.019 -11.742 1.00 53.94 103 VAL A CA 1
ATOM 832 C C . VAL A 1 103 ? -22.500 -9.039 -12.318 1.00 53.94 103 VAL A C 1
ATOM 834 O O . VAL A 1 103 ? -21.671 -9.895 -12.011 1.00 53.94 103 VAL A O 1
ATOM 837 N N . ARG A 1 104 ? -22.263 -8.111 -13.245 1.00 51.62 104 ARG A N 1
ATOM 838 C CA . ARG A 1 104 ? -20.917 -7.788 -13.719 1.00 51.62 104 ARG A CA 1
ATOM 839 C C . ARG A 1 104 ? -20.324 -6.758 -12.760 1.00 51.62 104 ARG A C 1
ATOM 841 O O . ARG A 1 104 ? -21.027 -5.830 -12.373 1.00 51.62 104 ARG A O 1
ATOM 848 N N . ASP A 1 105 ? -19.059 -6.935 -12.393 1.00 58.19 105 ASP A N 1
ATOM 849 C CA . ASP A 1 105 ? -18.277 -5.984 -11.588 1.00 58.19 105 ASP A CA 1
ATOM 850 C C . ASP A 1 105 ? -18.726 -5.805 -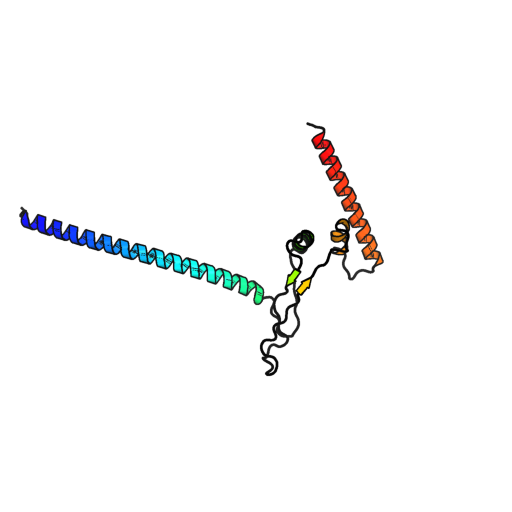10.121 1.00 58.19 105 ASP A C 1
ATOM 852 O O . ASP A 1 105 ? -18.715 -4.690 -9.598 1.00 58.19 105 ASP A O 1
ATOM 856 N N . ASP A 1 106 ? -19.067 -6.897 -9.422 1.00 63.72 106 ASP A N 1
ATOM 857 C CA . ASP A 1 106 ? -19.498 -6.882 -8.009 1.00 63.72 106 ASP A CA 1
ATOM 858 C C . ASP A 1 106 ? -18.349 -6.592 -7.023 1.00 63.72 106 ASP A C 1
ATOM 860 O O . ASP A 1 106 ? -17.915 -7.428 -6.232 1.00 63.72 106 ASP A O 1
ATOM 864 N N . THR A 1 107 ? -17.816 -5.378 -7.101 1.00 65.44 107 THR A N 1
ATOM 865 C CA . THR A 1 107 ? -16.747 -4.877 -6.239 1.00 65.44 107 THR A CA 1
ATOM 866 C C . THR A 1 107 ? -17.368 -4.312 -4.969 1.00 65.44 107 THR A C 1
ATOM 868 O O . THR A 1 107 ? -17.997 -3.254 -4.994 1.00 65.44 107 THR A O 1
ATOM 871 N N . MET A 1 108 ? -17.166 -4.986 -3.840 1.00 69.44 108 MET A N 1
ATOM 872 C CA . MET A 1 108 ? -17.583 -4.483 -2.535 1.00 69.44 108 MET A CA 1
ATOM 873 C C . MET A 1 108 ? -16.382 -3.983 -1.734 1.00 69.44 108 MET A C 1
ATOM 875 O O . MET A 1 108 ? -15.301 -4.571 -1.760 1.00 69.44 108 MET A O 1
ATOM 879 N N . PHE A 1 109 ? -16.587 -2.904 -0.981 1.00 70.50 109 PHE A N 1
ATOM 880 C CA . PHE A 1 109 ? -15.642 -2.407 0.014 1.00 70.50 109 PHE A CA 1
ATOM 881 C C . PHE A 1 109 ? -16.402 -1.841 1.214 1.00 70.50 109 PHE A C 1
ATOM 883 O O . PHE A 1 109 ? -17.524 -1.348 1.093 1.00 70.50 109 PHE A O 1
ATOM 890 N N . ILE A 1 110 ? -15.785 -1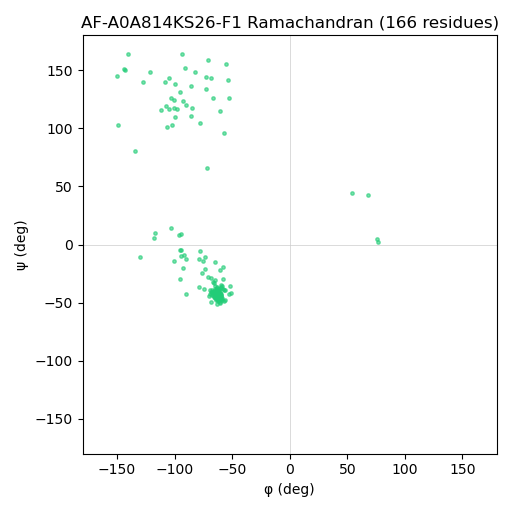.911 2.390 1.00 74.31 110 ILE A N 1
ATOM 891 C CA . ILE A 1 110 ? -16.327 -1.359 3.628 1.00 74.31 110 ILE A CA 1
ATOM 892 C C . ILE A 1 110 ? -15.507 -0.125 3.981 1.00 74.31 110 ILE A C 1
ATOM 894 O O . ILE A 1 110 ? -14.303 -0.204 4.230 1.00 74.31 110 ILE A O 1
ATOM 898 N N . LYS A 1 111 ? -16.173 1.028 4.041 1.00 73.56 111 LYS A N 1
ATOM 899 C CA . LYS A 1 111 ? -15.583 2.265 4.550 1.00 73.56 111 LYS A CA 1
ATOM 900 C C . LYS A 1 111 ? -15.999 2.466 5.997 1.00 73.56 111 LYS A C 1
ATOM 902 O O . LYS A 1 111 ? -17.180 2.643 6.286 1.00 73.56 111 LYS A O 1
ATOM 907 N N . ILE A 1 112 ? -15.024 2.463 6.903 1.00 71.50 112 ILE A N 1
ATOM 908 C CA . ILE A 1 112 ? -15.267 2.747 8.318 1.00 71.50 112 ILE A CA 1
ATOM 909 C C . ILE A 1 112 ? -14.852 4.191 8.587 1.00 71.50 112 ILE A C 1
ATOM 911 O O . ILE A 1 112 ? -13.685 4.559 8.435 1.00 71.50 112 ILE A O 1
ATOM 915 N N . MET A 1 113 ? -15.824 5.008 8.986 1.00 69.44 113 MET A N 1
ATOM 916 C CA . MET A 1 113 ? -15.589 6.356 9.492 1.00 69.44 113 MET A CA 1
ATOM 917 C C . MET A 1 113 ? -15.539 6.310 11.011 1.00 69.44 113 MET A C 1
ATOM 919 O O . MET A 1 113 ? -16.409 5.719 11.651 1.00 69.44 113 MET A O 1
ATOM 923 N N . LEU A 1 114 ? -14.512 6.928 11.581 1.00 66.12 114 LEU A N 1
ATOM 924 C CA . LEU A 1 114 ? -14.361 7.032 13.021 1.00 66.12 114 LEU A CA 1
ATOM 925 C C . LEU A 1 114 ? -14.664 8.473 13.427 1.00 66.12 114 LEU A C 1
ATOM 927 O O . LEU A 1 114 ? -13.834 9.360 13.238 1.00 66.12 114 LEU A O 1
ATOM 931 N N . ASP A 1 115 ? -15.872 8.700 13.944 1.00 65.44 115 ASP A N 1
ATOM 932 C CA . ASP A 1 115 ? -16.246 9.986 14.526 1.00 65.44 115 ASP A CA 1
ATOM 933 C C . ASP A 1 115 ? -15.907 9.994 16.018 1.00 65.44 115 ASP A C 1
ATOM 935 O O . ASP A 1 115 ? -16.385 9.171 16.802 1.00 65.44 115 ASP A O 1
ATOM 939 N N . PHE A 1 116 ? -15.044 10.929 1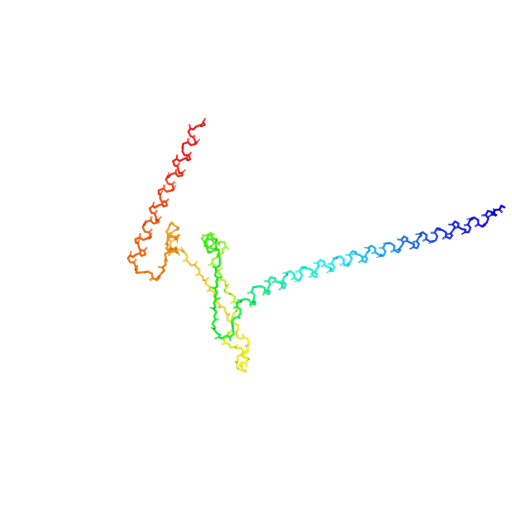6.394 1.00 64.12 116 PHE A N 1
ATOM 940 C CA . PHE A 1 116 ? -14.625 11.157 17.770 1.00 64.12 116 PHE A CA 1
ATOM 941 C C . PHE A 1 116 ? -15.034 12.543 18.273 1.00 64.12 116 PHE A C 1
ATOM 943 O O . PHE A 1 116 ? -14.588 12.942 19.345 1.00 64.12 116 PHE A O 1
ATOM 950 N N . GLY A 1 117 ? -15.865 13.280 17.526 1.00 65.31 117 GLY A N 1
ATOM 951 C CA . GLY A 1 117 ? -16.302 14.629 17.881 1.00 65.31 117 GLY A CA 1
ATOM 952 C C . GLY A 1 117 ? -17.031 14.685 19.223 1.00 65.31 117 GLY A C 1
ATOM 953 O O . GLY A 1 117 ? -16.832 15.623 19.990 1.00 65.31 117 GLY A O 1
ATOM 954 N N . GLU A 1 118 ? -17.805 13.646 19.543 1.00 58.62 118 GLU A N 1
ATOM 955 C CA . GLU A 1 118 ? -18.549 13.543 20.805 1.00 58.62 118 GLU A CA 1
ATOM 956 C C . GLU A 1 118 ? -17.765 12.855 21.934 1.00 58.62 118 GLU A C 1
ATOM 958 O O . GLU A 1 118 ? -18.168 12.909 23.097 1.00 58.62 118 GLU A O 1
ATOM 963 N N . THR A 1 119 ? -16.638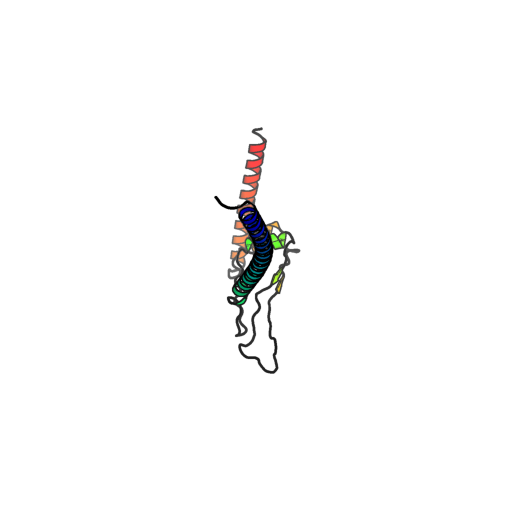 12.196 21.634 1.00 59.41 119 THR A N 1
ATOM 964 C CA . THR A 1 119 ? -15.864 11.490 22.664 1.00 59.41 119 THR A CA 1
ATOM 965 C C . THR A 1 119 ? -14.778 12.398 23.223 1.00 59.41 119 THR A C 1
ATOM 967 O O . THR A 1 119 ? -13.905 12.859 22.489 1.00 59.41 119 THR A O 1
ATOM 970 N N . LEU A 1 120 ? -14.782 12.607 24.544 1.00 60.38 120 LEU A N 1
ATOM 971 C CA . LEU A 1 120 ? -13.716 13.347 25.2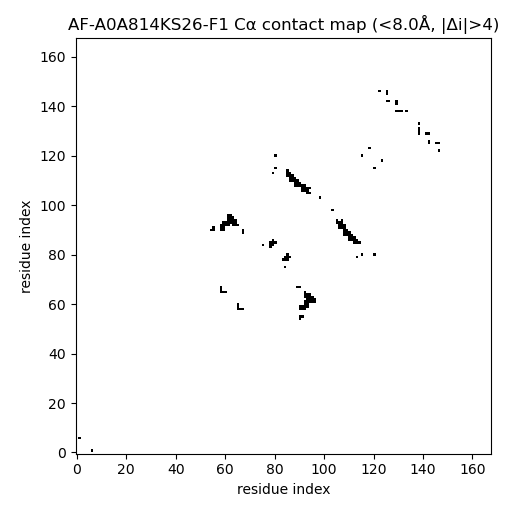25 1.00 60.38 120 LEU A CA 1
ATOM 972 C C . LEU A 1 120 ? -12.349 12.748 24.851 1.00 60.38 120 LEU A C 1
ATOM 974 O O . LEU A 1 120 ? -12.120 11.539 24.977 1.00 60.38 120 LEU A O 1
ATOM 978 N N . ARG A 1 121 ? -11.433 13.590 24.359 1.00 63.00 121 ARG A N 1
ATOM 979 C CA . ARG A 1 121 ? -10.136 13.139 23.823 1.00 63.00 121 ARG A CA 1
ATOM 980 C C . ARG A 1 121 ? -9.324 12.368 24.856 1.00 63.00 121 ARG A C 1
ATOM 982 O O . ARG A 1 121 ? -8.570 11.466 24.502 1.00 63.00 121 ARG A O 1
ATOM 989 N N . GLU A 1 122 ? -9.523 12.708 26.121 1.00 65.62 122 GLU A N 1
ATOM 990 C CA . GLU A 1 122 ? -8.877 12.117 27.279 1.00 65.62 122 GLU A CA 1
ATOM 991 C C . GLU A 1 122 ? -9.320 10.676 27.527 1.00 65.62 122 GLU A C 1
ATOM 993 O O . GLU A 1 122 ? -8.533 9.914 28.078 1.00 65.62 122 GLU A O 1
ATOM 998 N N . VAL A 1 123 ? -10.544 10.283 27.142 1.00 63.59 123 VAL A N 1
ATOM 999 C CA . VAL A 1 123 ? -11.077 8.939 27.442 1.00 63.59 123 VAL A CA 1
ATOM 1000 C C . VAL A 1 123 ? -10.999 7.950 26.281 1.00 63.59 123 VAL A C 1
ATOM 1002 O O . VAL A 1 123 ? -11.126 6.743 26.502 1.00 63.59 123 VAL A O 1
ATOM 1005 N N . LEU A 1 124 ? -10.743 8.436 25.065 1.00 65.12 124 LEU A N 1
ATOM 1006 C CA . LEU A 1 124 ? -10.661 7.620 23.851 1.00 65.12 124 LEU A CA 1
ATOM 1007 C C . LEU A 1 124 ? -9.698 6.412 23.923 1.00 65.12 124 LEU A C 1
ATOM 1009 O O . LEU A 1 124 ? -10.092 5.321 23.499 1.00 65.12 124 LEU A O 1
ATOM 1013 N N . PRO A 1 125 ? -8.477 6.527 24.489 1.00 61.81 125 PRO A N 1
ATOM 1014 C CA . PRO A 1 125 ? -7.566 5.382 24.607 1.00 61.81 125 PRO A CA 1
ATOM 1015 C C . PRO A 1 125 ? -8.147 4.231 25.450 1.00 61.81 125 PRO A C 1
ATOM 1017 O O . PRO A 1 125 ? -7.745 3.069 25.330 1.00 61.81 125 PRO A O 1
ATOM 1020 N N . TYR A 1 126 ? -9.120 4.531 26.315 1.00 63.47 126 TYR A N 1
ATOM 1021 C CA . TYR A 1 126 ? -9.718 3.563 27.231 1.00 63.47 126 TYR A CA 1
ATOM 1022 C C . TYR A 1 126 ? -10.999 2.940 26.687 1.00 63.47 126 TYR A C 1
ATOM 1024 O O . TYR A 1 126 ? -11.290 1.794 27.010 1.00 63.47 126 TYR A O 1
ATOM 1032 N N . THR A 1 127 ? -11.766 3.648 25.859 1.00 59.78 127 THR A N 1
ATOM 1033 C CA . THR A 1 127 ? -12.954 3.080 25.201 1.00 59.78 127 THR A CA 1
ATOM 1034 C C . THR A 1 127 ? -12.595 2.067 24.118 1.00 59.78 127 THR A C 1
ATOM 1036 O O . THR A 1 127 ? -13.362 1.135 23.893 1.00 59.78 127 THR A O 1
ATOM 1039 N N . LEU A 1 128 ? -11.424 2.198 23.489 1.00 59.47 128 LEU A N 1
ATOM 1040 C CA . LEU A 1 128 ? -10.990 1.315 22.401 1.00 59.47 128 LEU A CA 1
ATOM 1041 C C . LEU A 1 128 ? -10.152 0.113 22.859 1.00 59.47 128 LEU A C 1
ATOM 1043 O O . LEU A 1 128 ? -10.076 -0.884 22.149 1.00 59.47 128 LEU A O 1
ATOM 1047 N N . SER A 1 129 ? -9.561 0.173 24.056 1.00 58.44 129 SER A N 1
ATOM 1048 C CA . SER A 1 129 ? -8.697 -0.889 24.599 1.00 58.44 129 SER A CA 1
ATOM 1049 C C . SER A 1 129 ? -9.419 -1.869 25.531 1.00 58.44 129 SER A C 1
ATOM 1051 O O . SER A 1 129 ? -8.777 -2.680 26.207 1.00 58.44 129 SER A O 1
ATOM 1053 N N . VAL A 1 130 ? -10.744 -1.776 25.624 1.00 63.00 130 VAL A N 1
ATOM 1054 C CA . VAL A 1 130 ? -11.571 -2.686 26.415 1.00 63.00 130 VAL A CA 1
ATOM 1055 C C . VAL A 1 130 ? -12.254 -3.667 25.472 1.00 63.00 130 VAL A C 1
ATOM 1057 O O . VAL A 1 130 ? -12.909 -3.272 24.510 1.00 63.00 130 VAL A O 1
ATOM 1060 N N . ASN A 1 131 ? -12.086 -4.962 25.746 1.00 65.06 131 ASN A N 1
ATOM 1061 C CA . ASN A 1 131 ? -12.733 -6.015 24.976 1.00 65.06 131 ASN A CA 1
ATOM 1062 C C . ASN A 1 131 ? -14.259 -5.850 25.073 1.00 65.06 131 ASN A C 1
ATOM 1064 O O . ASN A 1 131 ? -14.834 -6.003 26.152 1.00 65.06 131 ASN A O 1
ATOM 1068 N N . ARG A 1 132 ? -14.908 -5.554 23.940 1.00 62.53 132 ARG A N 1
ATOM 1069 C CA . ARG A 1 132 ? -16.360 -5.333 23.874 1.00 62.53 132 ARG A CA 1
ATOM 1070 C C . ARG A 1 132 ? -17.188 -6.580 24.204 1.00 62.53 132 ARG A C 1
ATOM 1072 O O . ARG A 1 132 ? -18.374 -6.443 24.470 1.00 62.53 132 ARG A O 1
ATOM 1079 N N . GLY A 1 133 ? -16.578 -7.769 24.214 1.00 68.50 133 GLY A N 1
ATOM 1080 C CA . GLY A 1 133 ? -17.215 -9.018 24.642 1.00 68.50 133 GLY A CA 1
ATOM 1081 C C . GLY A 1 133 ? -17.321 -9.193 26.162 1.00 68.50 133 GLY A C 1
ATOM 1082 O O . GLY A 1 133 ? -17.916 -10.165 26.618 1.00 68.50 133 GLY A O 1
ATOM 1083 N N . LEU A 1 134 ? -16.748 -8.285 26.961 1.00 73.38 134 LEU A N 1
ATOM 1084 C CA . LEU A 1 134 ? -16.874 -8.322 28.419 1.00 73.38 134 LEU A CA 1
ATOM 1085 C C . LEU A 1 134 ? -18.200 -7.694 28.883 1.00 73.38 134 LEU A C 1
ATOM 1087 O O . LEU A 1 134 ? -18.656 -6.729 28.272 1.00 73.38 134 LEU A O 1
ATOM 1091 N N . PRO A 1 135 ? -18.791 -8.155 29.998 1.00 84.56 135 PRO A N 1
ATOM 1092 C CA . PRO A 1 135 ? -19.925 -7.481 30.628 1.00 84.56 135 PRO A CA 1
ATOM 1093 C C . PRO A 1 135 ? -19.641 -5.998 30.917 1.00 84.56 135 PRO A C 1
ATOM 1095 O O . PRO A 1 135 ? -18.543 -5.652 31.357 1.00 84.56 135 PRO A O 1
ATOM 1098 N N . THR A 1 136 ? -20.638 -5.127 30.730 1.00 76.31 136 THR A N 1
ATOM 1099 C CA . THR A 1 136 ? -20.508 -3.657 30.825 1.00 76.31 136 THR A CA 1
ATOM 1100 C C . THR A 1 136 ? -19.844 -3.185 32.119 1.00 76.31 136 THR A C 1
ATOM 1102 O O . THR A 1 136 ? -18.950 -2.345 32.078 1.00 76.31 136 THR A O 1
ATOM 1105 N N . HIS A 1 137 ? -20.195 -3.787 33.258 1.00 82.00 137 HIS A N 1
ATOM 1106 C CA . HIS A 1 137 ? -19.600 -3.431 34.548 1.00 82.00 137 HIS A CA 1
ATOM 1107 C C . HIS A 1 137 ? -18.085 -3.709 34.596 1.00 82.00 137 HIS A C 1
ATOM 1109 O O . HIS A 1 137 ? -17.324 -2.922 35.149 1.00 82.00 137 HIS A O 1
ATOM 1115 N N . ILE A 1 138 ? -17.615 -4.793 33.966 1.00 77.00 138 ILE A N 1
ATOM 1116 C CA . ILE A 1 138 ? -16.180 -5.108 33.877 1.00 77.00 138 ILE A CA 1
ATOM 1117 C C . ILE A 1 138 ? -15.488 -4.099 32.963 1.00 77.00 138 ILE A C 1
ATOM 1119 O O . ILE A 1 138 ? -14.383 -3.642 33.262 1.00 77.00 138 ILE A O 1
ATOM 1123 N N . GLN A 1 139 ? -16.146 -3.714 31.867 1.00 75.81 139 GLN A N 1
ATOM 1124 C CA . GLN A 1 139 ? -15.621 -2.695 30.963 1.00 75.81 139 GLN A CA 1
ATOM 1125 C C . GLN A 1 139 ? -15.411 -1.354 31.677 1.00 75.81 139 GLN A C 1
ATOM 1127 O O . GLN A 1 139 ? -14.374 -0.716 31.496 1.00 75.81 139 GLN A O 1
ATOM 1132 N N . GLU A 1 140 ? -16.370 -0.941 32.505 1.00 78.81 140 GLU A N 1
ATOM 1133 C CA . GLU A 1 140 ? -16.305 0.289 33.299 1.00 78.81 140 GLU A CA 1
ATOM 1134 C C . GLU A 1 140 ? -15.199 0.241 34.349 1.00 78.81 140 GLU A C 1
ATOM 1136 O O . GLU A 1 140 ? -14.408 1.179 34.435 1.00 78.81 140 GLU A O 1
ATOM 1141 N N . VAL A 1 141 ? -15.073 -0.869 35.080 1.00 82.38 141 VAL A N 1
ATOM 1142 C CA . VAL A 1 141 ? -14.000 -1.054 36.067 1.00 82.38 141 VAL A CA 1
ATOM 1143 C C . VAL A 1 141 ? -12.624 -0.948 35.404 1.00 82.38 141 VAL A C 1
ATOM 1145 O O . VAL A 1 141 ? -11.772 -0.190 35.870 1.00 82.38 141 VAL A O 1
ATOM 1148 N N . ILE A 1 142 ? -12.413 -1.636 34.276 1.00 77.56 142 ILE A N 1
ATOM 1149 C CA . ILE A 1 142 ? -11.145 -1.574 33.532 1.00 77.56 142 ILE A CA 1
ATOM 1150 C C . ILE A 1 142 ? -10.890 -0.156 33.011 1.00 77.56 142 ILE A C 1
ATOM 1152 O O . ILE A 1 142 ? -9.756 0.325 33.071 1.00 77.56 142 ILE A O 1
ATOM 1156 N N . ARG A 1 143 ? -11.927 0.529 32.513 1.00 74.81 143 ARG A N 1
ATOM 1157 C CA . ARG A 1 143 ? -11.824 1.913 32.035 1.00 74.81 143 ARG A CA 1
ATOM 1158 C C . ARG A 1 143 ? -11.372 2.843 33.159 1.00 74.81 143 ARG A C 1
ATOM 1160 O O . ARG A 1 143 ? -10.394 3.562 32.978 1.00 74.81 143 ARG A O 1
ATOM 1167 N N . CYS A 1 144 ? -12.019 2.779 34.320 1.00 79.62 144 CYS A N 1
ATOM 1168 C CA . CYS A 1 144 ? -11.667 3.580 35.492 1.00 79.62 144 CYS A CA 1
ATOM 1169 C C . CYS A 1 144 ? -10.236 3.303 35.969 1.00 79.62 144 CYS A C 1
ATOM 1171 O O . CYS A 1 144 ? -9.469 4.241 36.168 1.00 79.62 144 CYS A O 1
ATOM 1173 N N . MET A 1 145 ? -9.839 2.029 36.071 1.00 79.06 145 MET A N 1
ATOM 1174 C CA . MET A 1 145 ? -8.475 1.656 36.468 1.00 79.06 145 MET A CA 1
ATOM 1175 C C . MET A 1 145 ? -7.417 2.201 35.501 1.00 79.06 145 MET A C 1
ATOM 1177 O O . MET A 1 145 ? -6.377 2.701 35.931 1.00 79.06 145 MET A O 1
ATOM 1181 N N . LYS A 1 146 ? -7.668 2.122 34.188 1.00 75.12 146 LYS A N 1
ATOM 1182 C CA . LYS A 1 146 ? -6.737 2.638 33.175 1.00 75.12 146 LYS A CA 1
ATOM 1183 C C . LYS A 1 146 ? -6.643 4.165 33.199 1.00 75.12 146 LYS A C 1
ATOM 1185 O O . LYS A 1 146 ? -5.531 4.680 33.102 1.00 75.12 146 LYS A O 1
ATOM 1190 N N . ILE A 1 147 ? -7.771 4.864 33.365 1.00 78.81 147 ILE A N 1
ATOM 1191 C CA . ILE A 1 147 ? -7.805 6.328 33.525 1.00 78.81 147 ILE A CA 1
ATOM 1192 C C . ILE A 1 147 ? -6.927 6.747 34.706 1.00 78.81 147 ILE A C 1
ATOM 1194 O O . ILE A 1 147 ? -6.094 7.642 34.570 1.00 78.81 147 ILE A O 1
ATOM 1198 N N . GLU A 1 148 ? -7.084 6.079 35.847 1.00 81.62 148 GLU A N 1
ATOM 1199 C CA . GLU A 1 148 ? -6.367 6.423 37.073 1.00 81.62 148 GLU A CA 1
ATOM 1200 C C . GLU A 1 148 ? -4.854 6.220 36.929 1.00 81.62 148 GLU A C 1
ATOM 1202 O O . GLU A 1 148 ? -4.063 7.110 37.238 1.00 81.62 148 GLU A O 1
ATOM 1207 N N . LYS A 1 149 ? -4.441 5.091 36.344 1.00 79.12 149 LYS A N 1
ATOM 1208 C CA . LYS A 1 149 ? -3.024 4.787 36.098 1.00 79.12 149 LYS A CA 1
ATOM 1209 C C . LYS A 1 149 ? -2.346 5.826 35.194 1.00 79.12 149 LYS A C 1
ATOM 1211 O O . LYS A 1 149 ? -1.181 6.161 35.397 1.00 79.12 149 LYS A O 1
ATOM 1216 N N . TYR A 1 150 ? -3.065 6.351 34.205 1.00 71.81 150 TYR A N 1
ATOM 1217 C CA . TYR A 1 150 ? -2.550 7.399 33.322 1.00 71.81 150 TYR A CA 1
ATOM 1218 C C . TYR A 1 150 ? -2.477 8.768 33.990 1.00 71.81 150 TYR A C 1
ATOM 1220 O O . TYR A 1 150 ? -1.515 9.493 33.746 1.00 71.81 150 TYR A O 1
ATOM 1228 N N . LYS A 1 151 ? -3.460 9.130 34.828 1.00 79.75 151 LYS A N 1
ATOM 1229 C CA . LYS A 1 151 ? -3.386 10.362 35.629 1.00 79.75 151 LYS A CA 1
ATOM 1230 C C . LYS A 1 151 ? -2.129 10.356 36.491 1.00 79.75 151 LYS A C 1
ATOM 1232 O O . LYS A 1 151 ? -1.338 11.289 36.402 1.00 79.75 151 LYS A O 1
ATOM 1237 N N . GLN A 1 152 ? -1.888 9.248 37.190 1.00 82.56 152 GLN A N 1
ATOM 1238 C CA . GLN A 1 152 ? -0.692 9.056 38.011 1.00 82.56 152 GLN A CA 1
ATOM 1239 C C . GLN A 1 152 ? 0.600 9.156 37.187 1.00 82.56 152 GLN A C 1
ATOM 1241 O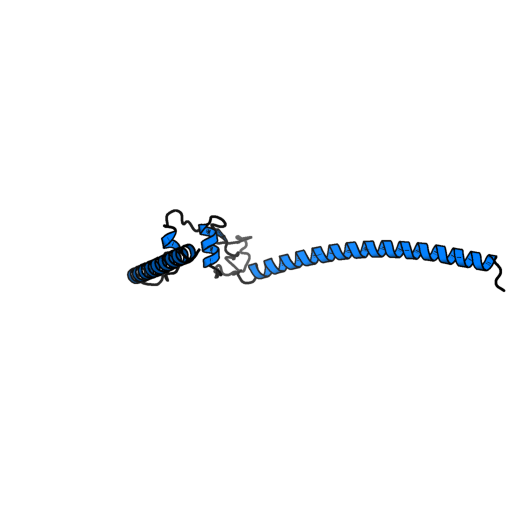 O . GLN A 1 152 ? 1.529 9.860 37.575 1.00 82.56 152 GLN A O 1
ATOM 1246 N N . ALA A 1 153 ? 0.659 8.510 36.016 1.00 78.19 153 ALA A N 1
ATOM 1247 C CA . ALA A 1 153 ? 1.822 8.603 35.130 1.00 78.19 153 ALA A CA 1
ATOM 1248 C C . ALA A 1 153 ? 2.062 10.035 34.615 1.00 78.19 153 ALA A C 1
ATOM 1250 O O . ALA A 1 153 ? 3.205 10.479 34.525 1.00 78.19 153 ALA A O 1
ATOM 1251 N N . ARG A 1 154 ? 0.995 10.780 34.300 1.00 77.94 154 ARG A N 1
ATOM 1252 C CA . ARG A 1 154 ? 1.084 12.171 33.833 1.00 77.94 154 ARG A CA 1
ATOM 1253 C C . ARG A 1 154 ? 1.551 13.110 34.940 1.00 77.94 154 ARG A C 1
ATOM 1255 O O . ARG A 1 154 ? 2.386 13.972 34.688 1.00 77.94 154 ARG A O 1
ATOM 1262 N N . GLU A 1 155 ? 1.030 12.941 36.148 1.00 87.25 155 GLU A N 1
ATOM 1263 C CA . GLU A 1 155 ? 1.450 13.699 37.329 1.00 87.25 155 GLU A CA 1
ATOM 1264 C C . GLU A 1 155 ? 2.917 13.431 37.672 1.00 87.25 155 GLU A C 1
ATOM 1266 O O . GLU A 1 155 ? 3.662 14.376 37.923 1.00 87.25 155 GLU A O 1
ATOM 1271 N N . ALA A 1 156 ? 3.365 12.175 37.586 1.00 84.81 156 ALA A N 1
ATOM 1272 C CA . ALA A 1 156 ? 4.768 11.816 37.775 1.00 84.81 156 ALA A CA 1
ATOM 1273 C C . ALA A 1 156 ? 5.688 12.502 36.750 1.00 84.81 156 ALA A C 1
ATOM 1275 O O . ALA A 1 156 ? 6.727 13.040 37.129 1.00 84.81 156 ALA A O 1
ATOM 1276 N N . LEU A 1 157 ? 5.277 12.547 35.478 1.00 84.12 157 LEU A N 1
ATOM 1277 C CA . LEU A 1 157 ? 6.036 13.187 34.401 1.00 84.12 157 LEU A CA 1
ATOM 1278 C C . LEU A 1 157 ? 6.116 14.713 34.573 1.00 84.12 157 LEU A C 1
ATOM 1280 O O . LEU A 1 157 ? 7.156 15.322 34.334 1.00 84.12 157 LEU A O 1
ATOM 1284 N N . ILE A 1 158 ? 5.022 15.340 35.019 1.00 86.94 158 ILE A N 1
ATOM 1285 C CA . ILE A 1 158 ? 4.989 16.773 35.344 1.00 86.94 158 ILE A CA 1
ATOM 1286 C C . ILE A 1 158 ? 5.895 17.063 36.545 1.00 86.94 158 ILE A C 1
ATOM 1288 O O . ILE A 1 158 ? 6.677 18.008 36.500 1.00 86.94 158 ILE A O 1
ATOM 1292 N N . ALA A 1 159 ? 5.833 16.240 37.593 1.00 88.44 159 ALA A N 1
ATOM 1293 C CA . ALA A 1 159 ? 6.683 16.388 38.770 1.00 88.44 159 ALA A CA 1
ATOM 1294 C C . ALA A 1 159 ? 8.174 16.211 38.437 1.00 88.44 159 ALA A C 1
ATOM 1296 O O . ALA A 1 159 ? 9.012 16.920 38.984 1.00 88.44 159 ALA A O 1
ATOM 1297 N N . GLU A 1 160 ? 8.515 15.292 37.533 1.00 88.62 160 GLU A N 1
ATOM 1298 C CA . GLU A 1 160 ? 9.884 15.110 37.040 1.00 88.62 160 GLU A CA 1
ATOM 1299 C C . GLU A 1 160 ? 10.370 16.315 36.237 1.00 88.62 160 GLU A C 1
ATOM 1301 O O . GLU A 1 160 ? 11.474 16.799 36.465 1.00 88.62 160 GLU A O 1
ATOM 1306 N N . LYS A 1 161 ? 9.518 16.858 35.365 1.00 86.00 161 LYS A N 1
ATOM 1307 C CA . LYS A 1 161 ? 9.841 18.062 34.600 1.00 86.00 161 LYS A CA 1
ATOM 1308 C C . LYS A 1 161 ? 10.078 19.273 35.506 1.00 86.00 161 LYS A C 1
ATOM 1310 O O . LYS A 1 161 ? 11.070 19.966 35.335 1.00 86.00 161 LYS A O 1
ATOM 1315 N N . ILE A 1 162 ? 9.228 19.467 36.518 1.00 87.69 162 ILE A N 1
ATOM 1316 C CA . ILE A 1 162 ? 9.390 20.536 37.515 1.00 87.69 162 ILE A CA 1
ATOM 1317 C C . ILE A 1 162 ? 10.693 20.368 38.308 1.00 87.69 162 ILE A C 1
ATOM 1319 O O . ILE A 1 162 ? 11.359 21.362 38.568 1.00 87.69 162 ILE A O 1
ATOM 1323 N N . ARG A 1 163 ? 11.076 19.136 38.678 1.00 85.69 163 ARG A N 1
ATOM 1324 C CA . ARG A 1 163 ? 12.366 18.884 39.345 1.00 85.69 163 ARG A CA 1
ATOM 1325 C C . ARG A 1 163 ? 13.551 19.259 38.455 1.00 85.69 163 ARG A C 1
ATOM 1327 O O . ARG A 1 163 ? 14.435 19.968 38.915 1.00 85.69 163 ARG A O 1
ATOM 1334 N N . ASN A 1 164 ? 13.541 18.834 37.194 1.00 81.62 164 ASN A N 1
ATOM 1335 C CA . ASN A 1 164 ? 14.633 19.119 36.259 1.00 81.62 164 ASN A CA 1
ATOM 1336 C C . ASN A 1 164 ? 14.754 20.621 35.944 1.00 81.62 164 ASN A C 1
ATOM 1338 O O . ASN A 1 164 ? 15.861 21.118 35.769 1.00 81.62 164 ASN A O 1
ATOM 1342 N N . ASP A 1 165 ? 13.633 21.348 35.918 1.00 80.12 165 ASP A N 1
ATOM 1343 C CA . ASP A 1 165 ? 13.610 22.802 35.715 1.00 80.12 165 ASP A CA 1
ATOM 1344 C C . ASP A 1 165 ? 14.060 23.593 36.971 1.00 80.12 165 ASP A C 1
ATOM 1346 O O . ASP A 1 165 ? 14.337 24.784 36.867 1.00 80.12 165 ASP A O 1
ATOM 1350 N N . GLN A 1 166 ? 14.135 22.960 38.154 1.00 74.56 166 GLN A N 1
ATOM 1351 C CA . GLN A 1 166 ? 14.620 23.560 39.412 1.00 74.56 166 GLN A CA 1
ATOM 1352 C C . GLN A 1 166 ? 16.113 23.303 39.696 1.00 74.56 166 GLN A C 1
ATOM 1354 O O . GLN A 1 166 ? 16.660 23.903 40.620 1.00 74.56 166 GLN A O 1
ATOM 1359 N N . GLU A 1 167 ? 16.771 22.427 38.930 1.00 63.44 167 GLU A N 1
ATOM 1360 C CA . GLU A 1 167 ? 18.213 22.132 39.035 1.00 63.44 167 GLU A CA 1
ATOM 1361 C C . GLU A 1 167 ? 19.086 22.966 38.064 1.00 63.44 167 GLU A C 1
ATOM 1363 O O . GLU A 1 167 ? 20.290 22.721 37.955 1.00 63.44 167 GLU A O 1
ATOM 1368 N N . ILE A 1 168 ? 18.501 23.968 37.390 1.00 50.69 168 ILE A N 1
ATOM 1369 C CA . ILE A 1 168 ? 19.173 24.979 36.542 1.00 50.69 168 ILE A CA 1
ATOM 1370 C C . ILE A 1 168 ? 19.095 26.347 37.225 1.00 50.69 168 ILE A C 1
ATOM 1372 O O . ILE A 1 168 ? 20.132 27.051 37.239 1.00 50.69 168 ILE A O 1
#